Protein AF-V4A3P7-F1 (afdb_monomer_lite)

Radius of gyration: 22.63 Å; chains: 1; bounding box: 32×77×36 Å

Secondary structure (DSSP, 8-state):
----------------------SS----EEEEEEEPPTTT-BGGGTEEEGGGGGGSEEEEEEEE-TTS-HHHHHHHHHHHHGGGS-S----EEEETTEEEEPP-

Foldseek 3Di:
DDDDDDDDDDDDDDDPPPDDDPDDDQFWDKDWDWDDDPVQQDVVQQKGFPVCVVVIHTPDIDTGRPPDDVVVVVVVCCVVVPPNDPPDDFDWDDDPGITHTDDD

Sequence (104 aa):
MSIAGKDFSDTQSNRLVLEHDNTTLNPLVDLHVYIVPPDIWRDRFNNLLNQSVSETVSIGIIRVSPDIKLTDIRDELPRQLEDLVPSDFIFLRSVGRSLTRVRL

Structure (m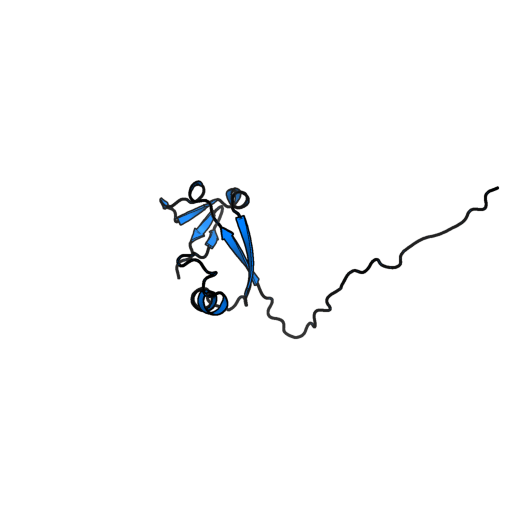mCIF, N/CA/C/O backbone):
data_AF-V4A3P7-F1
#
_entry.id   AF-V4A3P7-F1
#
loop_
_atom_site.group_PDB
_atom_site.id
_atom_site.type_symbol
_atom_site.label_atom_id
_atom_site.label_alt_id
_atom_site.label_comp_id
_atom_site.label_asym_id
_atom_site.label_entity_id
_atom_site.label_seq_id
_atom_site.pdbx_PDB_ins_code
_atom_site.Cartn_x
_atom_site.Cartn_y
_atom_site.Cartn_z
_atom_site.occupanc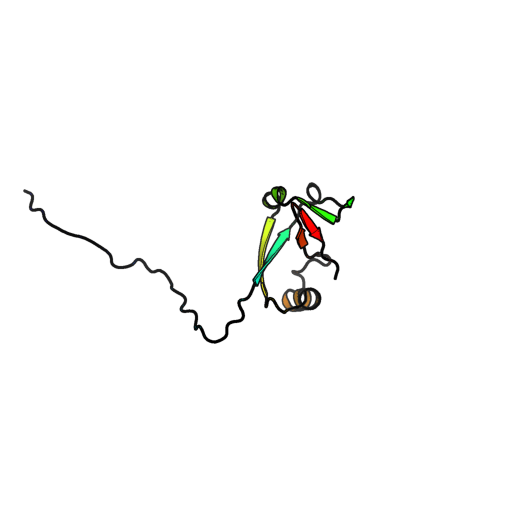y
_atom_site.B_iso_or_equiv
_atom_site.auth_seq_id
_atom_site.auth_comp_id
_atom_site.auth_asym_id
_atom_site.auth_atom_id
_atom_site.pdbx_PDB_model_num
ATOM 1 N N . MET A 1 1 ? -5.366 65.243 -19.333 1.00 37.47 1 MET A N 1
ATOM 2 C CA . MET A 1 1 ? -5.807 65.900 -18.086 1.00 37.47 1 MET A CA 1
ATOM 3 C C . MET A 1 1 ? -5.954 64.798 -17.051 1.00 37.47 1 MET A C 1
ATOM 5 O O . MET A 1 1 ? -6.732 63.886 -17.283 1.00 37.47 1 MET A O 1
ATOM 9 N N . SER A 1 2 ? -5.098 64.795 -16.032 1.00 27.72 2 SER A N 1
ATOM 10 C CA . SER A 1 2 ? -5.044 63.772 -14.982 1.00 27.72 2 SER A CA 1
ATOM 11 C C . SER A 1 2 ? -5.575 64.377 -13.688 1.00 27.72 2 SER A C 1
ATOM 13 O O . SER A 1 2 ? -5.252 65.529 -13.398 1.00 27.72 2 SER A O 1
ATOM 15 N N . ILE A 1 3 ? -6.335 63.603 -12.920 1.00 35.69 3 ILE A N 1
ATOM 16 C CA . ILE A 1 3 ? -6.426 63.749 -11.468 1.00 35.69 3 ILE A CA 1
ATOM 17 C C . ILE A 1 3 ? -6.240 62.361 -10.857 1.00 35.69 3 ILE A C 1
ATOM 19 O O . ILE A 1 3 ? -6.871 61.388 -11.262 1.00 35.69 3 ILE A O 1
ATOM 23 N N . ALA A 1 4 ? -5.291 62.297 -9.934 1.00 33.41 4 ALA A N 1
ATOM 24 C CA . ALA A 1 4 ? -4.851 61.120 -9.209 1.00 33.41 4 ALA A CA 1
ATOM 25 C C . ALA A 1 4 ? -5.449 61.110 -7.795 1.00 33.41 4 ALA A C 1
ATOM 27 O O . ALA A 1 4 ? -5.695 62.178 -7.236 1.00 33.41 4 ALA A O 1
ATOM 28 N N . GLY A 1 5 ? -5.538 59.922 -7.185 1.00 31.62 5 GLY A N 1
ATOM 29 C CA . GLY A 1 5 ? -5.327 59.777 -5.740 1.00 31.62 5 GLY A CA 1
ATOM 30 C C . GLY A 1 5 ? -6.163 58.722 -5.007 1.00 31.62 5 GLY A C 1
ATOM 31 O O . GLY A 1 5 ? -7.284 59.031 -4.635 1.00 31.62 5 GLY A O 1
ATOM 32 N N . LYS A 1 6 ? -5.500 57.591 -4.682 1.00 34.16 6 LYS A N 1
ATOM 33 C CA . LYS A 1 6 ? -5.604 56.766 -3.446 1.00 34.16 6 LYS A CA 1
ATOM 34 C C . LYS A 1 6 ? -6.911 56.001 -3.162 1.00 34.16 6 LYS A C 1
ATOM 36 O O . LYS A 1 6 ? -7.989 56.516 -3.390 1.00 34.16 6 LYS A O 1
ATOM 41 N N . ASP A 1 7 ? -6.935 54.801 -2.579 1.00 35.81 7 ASP A N 1
ATOM 42 C CA . ASP A 1 7 ? -5.936 53.830 -2.105 1.00 35.81 7 ASP A CA 1
ATOM 43 C C . ASP A 1 7 ? -6.692 52.506 -1.801 1.00 35.81 7 ASP A C 1
ATOM 45 O O . ASP A 1 7 ? -7.843 52.537 -1.380 1.00 35.81 7 ASP A O 1
ATOM 49 N N . PHE A 1 8 ? -6.000 51.379 -1.992 1.00 31.55 8 PHE A N 1
ATOM 50 C CA . PHE A 1 8 ? -6.005 50.136 -1.195 1.00 31.55 8 PHE A CA 1
ATOM 51 C C . PHE A 1 8 ? -7.282 49.288 -0.914 1.00 31.55 8 PHE A C 1
ATOM 53 O O . PHE A 1 8 ? -8.171 49.651 -0.154 1.00 31.55 8 PHE A O 1
ATOM 60 N N . SER A 1 9 ? -7.176 48.040 -1.402 1.00 33.19 9 SER A N 1
ATOM 61 C CA . SER A 1 9 ? -7.545 46.735 -0.808 1.00 33.19 9 SER A CA 1
ATOM 62 C C . SER A 1 9 ? -8.995 46.230 -0.734 1.00 33.19 9 SER A C 1
ATOM 64 O O . SER A 1 9 ? -9.831 46.746 -0.005 1.00 33.19 9 SER A O 1
ATOM 66 N N . ASP A 1 10 ? -9.146 45.072 -1.393 1.00 35.88 10 ASP A N 1
ATOM 67 C CA . ASP A 1 10 ? -9.841 43.847 -0.979 1.00 35.88 10 ASP A CA 1
ATOM 68 C C . ASP A 1 10 ? -11.343 43.858 -0.701 1.00 35.88 10 ASP A C 1
ATOM 70 O O . ASP A 1 10 ? -11.778 44.130 0.412 1.00 35.88 10 ASP A O 1
ATOM 74 N N . THR A 1 11 ? -12.094 43.256 -1.636 1.00 38.12 11 THR A N 1
ATOM 75 C CA . THR A 1 11 ? -13.214 42.384 -1.250 1.00 38.12 11 THR A CA 1
ATOM 76 C C . THR A 1 11 ? -13.303 41.145 -2.148 1.00 38.12 11 THR A C 1
ATOM 78 O O . THR A 1 11 ? -13.992 41.116 -3.161 1.00 38.12 11 THR A O 1
ATOM 81 N N . GLN A 1 12 ? -12.559 40.122 -1.725 1.00 42.69 12 GLN A N 1
ATOM 82 C CA . GLN A 1 12 ? -12.945 38.707 -1.665 1.00 42.69 12 GLN A CA 1
ATOM 83 C C . GLN A 1 12 ? -13.540 38.051 -2.924 1.00 42.69 12 GLN A C 1
ATOM 85 O O . GLN A 1 12 ? -14.750 37.938 -3.104 1.00 42.69 12 GLN A O 1
ATOM 90 N N . SER A 1 13 ? -12.646 37.473 -3.731 1.00 41.53 13 SER A N 1
ATOM 91 C CA . SER A 1 13 ? -12.981 36.387 -4.652 1.00 41.53 13 SER A CA 1
ATOM 92 C C . SER A 1 13 ? -13.292 35.119 -3.849 1.00 41.53 13 SER A C 1
ATOM 94 O O . SER A 1 13 ? -12.424 34.579 -3.164 1.00 41.53 13 SER A O 1
ATOM 96 N N . ASN A 1 14 ? -14.560 34.711 -3.913 1.00 38.28 14 ASN A N 1
ATOM 97 C CA . ASN A 1 14 ? -15.181 33.496 -3.383 1.00 38.28 14 ASN A CA 1
ATOM 98 C C . ASN A 1 14 ? -14.211 32.348 -3.054 1.00 38.28 14 ASN A C 1
ATOM 100 O O . ASN A 1 14 ? -13.898 31.505 -3.897 1.00 38.28 14 ASN A O 1
ATOM 104 N N . ARG A 1 15 ? -13.810 32.256 -1.786 1.00 40.28 15 ARG A N 1
ATOM 105 C CA . ARG A 1 15 ? -13.253 31.035 -1.211 1.00 40.28 15 ARG A CA 1
ATOM 106 C C . ARG A 1 15 ? -14.394 30.349 -0.470 1.00 40.28 15 ARG A C 1
ATOM 108 O O . ARG A 1 15 ? -14.856 30.863 0.541 1.00 40.28 15 ARG A O 1
ATOM 115 N N . LEU A 1 16 ? -14.867 29.217 -0.991 1.00 43.66 16 LEU A N 1
ATOM 116 C CA . LEU A 1 16 ? -15.805 28.347 -0.281 1.00 43.66 16 LEU A CA 1
ATOM 117 C C . LEU A 1 16 ? -15.096 27.823 0.974 1.00 43.66 16 LEU A C 1
ATOM 119 O O . LEU A 1 16 ? -14.360 26.838 0.929 1.00 43.66 16 LEU A O 1
ATOM 123 N N . VAL A 1 17 ? -15.247 28.541 2.083 1.00 43.69 17 VAL A N 1
ATOM 124 C CA . VAL A 1 17 ? -14.860 28.061 3.404 1.00 43.69 17 VAL A CA 1
ATOM 125 C C . VAL A 1 17 ? -15.972 27.117 3.832 1.00 43.69 17 VAL A C 1
ATOM 127 O O . VAL A 1 17 ? -17.052 27.548 4.218 1.00 43.69 17 VAL A O 1
ATOM 130 N N . LEU A 1 18 ? -15.728 25.816 3.690 1.00 54.06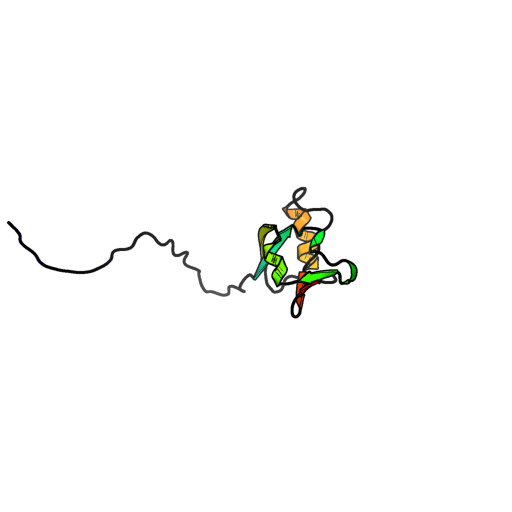 18 LEU A N 1
ATOM 131 C CA . LEU A 1 18 ? -16.561 24.802 4.321 1.00 54.06 18 LEU A CA 1
ATOM 132 C C . LEU A 1 18 ? -16.337 24.917 5.834 1.00 54.06 18 LEU A C 1
ATOM 134 O O . LEU A 1 18 ? -15.321 24.432 6.341 1.00 54.06 18 LEU A O 1
ATOM 138 N N . GLU A 1 19 ? -17.246 25.608 6.528 1.00 45.03 19 GLU A N 1
ATOM 139 C CA . GLU A 1 19 ? -17.315 25.630 7.991 1.00 45.03 19 GLU A CA 1
ATOM 140 C C . GLU A 1 19 ? -17.343 24.184 8.503 1.00 45.03 19 GLU A C 1
ATOM 142 O O . GLU A 1 19 ? -18.296 23.442 8.275 1.00 45.03 19 GLU A O 1
ATOM 147 N N . HIS A 1 20 ? -16.252 23.761 9.142 1.00 54.34 20 HIS A N 1
ATOM 148 C CA . HIS A 1 20 ? -16.193 22.493 9.856 1.00 54.34 20 HIS A CA 1
ATOM 149 C C . HIS A 1 20 ? -16.659 22.733 11.286 1.00 54.34 20 HIS A C 1
ATOM 151 O O . HIS A 1 20 ? -15.987 23.412 12.066 1.00 54.34 20 HIS A O 1
ATOM 157 N N . ASP A 1 21 ? -17.816 22.165 11.606 1.00 50.41 21 ASP A N 1
ATOM 158 C CA . ASP A 1 21 ? -18.387 22.154 12.943 1.00 50.41 21 ASP A CA 1
ATOM 159 C C . ASP A 1 21 ? -17.482 21.315 13.872 1.00 50.41 21 ASP A C 1
ATOM 161 O O . ASP A 1 21 ? -17.352 20.097 13.736 1.00 50.41 21 ASP A O 1
ATOM 165 N N . ASN A 1 22 ? -16.759 21.989 14.769 1.00 51.44 22 ASN A N 1
ATOM 166 C CA . ASN A 1 22 ? -15.705 21.419 15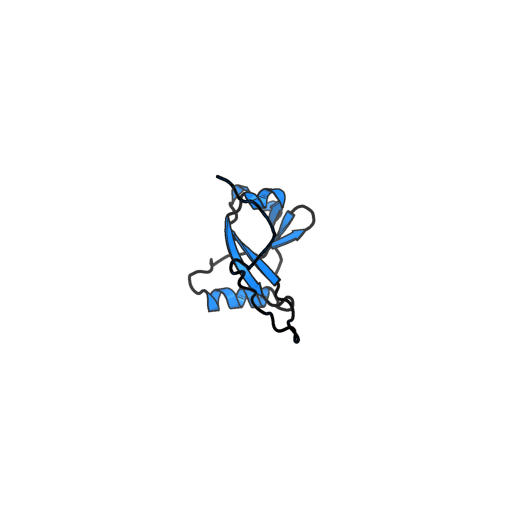.617 1.00 51.44 22 ASN A CA 1
ATOM 167 C C . ASN A 1 22 ? -16.263 20.898 16.947 1.00 51.44 22 ASN A C 1
ATOM 169 O O . ASN A 1 22 ? -15.895 21.373 18.023 1.00 51.44 22 ASN A O 1
ATOM 173 N N . THR A 1 23 ? -17.125 19.886 16.901 1.00 52.31 23 THR A N 1
ATOM 174 C CA . THR A 1 23 ? -17.514 19.154 18.113 1.00 52.31 23 THR A CA 1
ATOM 175 C C . THR A 1 23 ? -17.391 17.642 17.887 1.00 52.31 23 THR A C 1
ATOM 177 O O . THR A 1 23 ? -18.267 16.989 17.340 1.00 52.31 23 THR A O 1
ATOM 180 N N . THR A 1 24 ? -16.259 17.071 18.333 1.00 56.19 24 THR A N 1
ATOM 181 C CA . THR A 1 24 ? -15.928 15.621 18.406 1.00 56.19 24 THR A CA 1
ATOM 182 C C . THR A 1 24 ? -15.559 14.865 17.116 1.00 56.19 24 THR A C 1
ATOM 184 O O . THR A 1 24 ? -15.703 13.647 17.046 1.00 56.19 24 THR A O 1
ATOM 187 N N . LEU A 1 25 ? -15.007 15.534 16.102 1.00 62.25 25 LEU A N 1
ATOM 188 C CA . LEU A 1 25 ? -14.540 14.853 14.887 1.00 62.25 25 LEU A CA 1
ATOM 189 C C . LEU A 1 25 ? -13.260 14.045 15.166 1.00 62.25 25 LEU A C 1
ATOM 191 O O . LEU A 1 25 ? -12.176 14.613 15.274 1.00 62.25 25 LEU A O 1
ATOM 195 N N . ASN A 1 26 ? -13.375 12.716 15.262 1.00 63.50 26 ASN A N 1
ATOM 196 C CA . ASN A 1 26 ? -12.220 11.829 15.131 1.00 63.50 26 ASN A CA 1
ATOM 197 C C . ASN A 1 26 ? -11.683 12.022 13.699 1.00 63.50 26 ASN A C 1
ATOM 199 O O . ASN A 1 26 ? -12.423 11.732 12.751 1.00 63.50 26 ASN A O 1
ATOM 203 N N . PRO A 1 27 ? -10.484 12.602 13.503 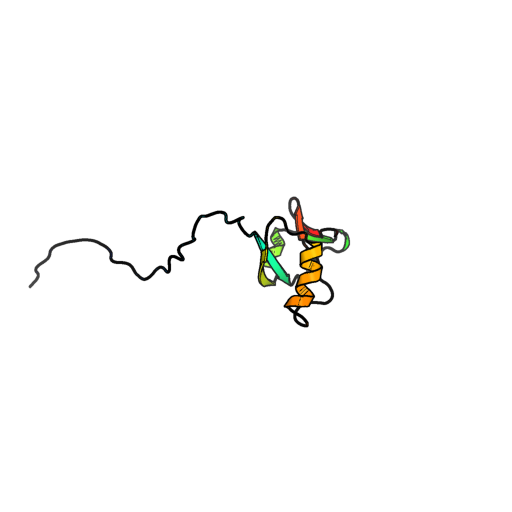1.00 85.81 27 PRO A N 1
ATOM 204 C CA . PRO A 1 27 ? -10.045 13.001 12.174 1.00 85.81 27 PRO A CA 1
ATOM 205 C C . PRO A 1 27 ? -9.900 11.755 11.300 1.00 85.81 27 PRO A C 1
ATOM 207 O O . PRO A 1 27 ? -9.128 10.852 11.618 1.00 85.81 27 PRO A O 1
ATOM 210 N N . LEU A 1 28 ? -10.672 11.692 10.211 1.00 93.19 28 LEU A N 1
ATOM 211 C CA . LEU A 1 28 ? -10.523 10.642 9.205 1.00 93.19 28 LEU A CA 1
ATOM 212 C C . LEU A 1 28 ? -9.111 10.699 8.607 1.00 93.19 28 LEU A C 1
ATOM 214 O O . LEU A 1 28 ? -8.510 11.770 8.510 1.00 93.19 28 LEU A O 1
ATOM 218 N N . VAL A 1 29 ? -8.607 9.546 8.177 1.00 94.06 29 VAL A N 1
ATOM 219 C CA . VAL A 1 29 ? -7.314 9.402 7.504 1.00 94.06 29 VAL A CA 1
ATOM 220 C C . VAL A 1 29 ? -7.501 8.967 6.055 1.00 94.06 29 VAL A C 1
ATOM 222 O O . VAL A 1 29 ? -8.467 8.280 5.714 1.00 94.06 29 VAL A O 1
ATOM 225 N N . ASP A 1 30 ? -6.550 9.358 5.211 1.00 95.06 30 ASP A N 1
ATOM 226 C CA . ASP A 1 30 ? -6.571 9.089 3.777 1.00 95.06 30 ASP A CA 1
ATOM 227 C C . ASP A 1 30 ? -5.858 7.768 3.453 1.00 95.06 30 ASP A C 1
ATOM 229 O O . ASP A 1 30 ? -4.652 7.610 3.670 1.00 95.06 30 ASP A O 1
ATOM 233 N N . LEU A 1 31 ? -6.596 6.821 2.876 1.00 94.31 31 LEU A N 1
ATOM 234 C CA . LEU A 1 31 ? -6.045 5.643 2.219 1.00 94.31 31 LEU A CA 1
ATOM 235 C C . LEU A 1 31 ? -5.905 5.935 0.723 1.00 94.31 31 LEU A C 1
ATOM 237 O O . LEU A 1 31 ? -6.888 5.966 -0.017 1.00 94.31 31 LEU A O 1
ATOM 241 N N . HIS A 1 32 ? -4.673 6.145 0.274 1.00 94.94 32 HIS A N 1
ATOM 242 C CA . HIS A 1 32 ? -4.381 6.357 -1.140 1.00 94.94 32 HIS A CA 1
ATOM 243 C C . HIS A 1 32 ? -4.409 5.039 -1.917 1.00 94.94 32 HIS A C 1
ATOM 245 O O . HIS A 1 32 ? -3.789 4.054 -1.503 1.00 94.94 32 HIS A O 1
ATOM 251 N N . VAL A 1 33 ? -5.077 5.043 -3.070 1.00 94.69 33 VAL A N 1
ATOM 252 C CA . VAL A 1 33 ? -5.210 3.871 -3.940 1.00 94.69 33 VAL A CA 1
ATOM 253 C C . VAL A 1 33 ? -4.379 4.077 -5.201 1.00 94.69 33 VAL A C 1
ATOM 255 O O . VAL A 1 33 ? -4.549 5.066 -5.915 1.00 94.69 33 VAL A O 1
ATOM 258 N N . TYR A 1 34 ? -3.494 3.122 -5.478 1.00 95.69 34 TYR A N 1
ATOM 259 C CA . TYR A 1 34 ? -2.572 3.166 -6.609 1.00 95.69 34 TYR A CA 1
ATOM 260 C C . TYR A 1 34 ? -2.676 1.899 -7.455 1.00 95.69 34 TYR A C 1
ATOM 262 O O . TYR A 1 34 ? -2.768 0.795 -6.916 1.00 95.69 34 TYR A O 1
ATOM 270 N N . ILE A 1 35 ? -2.564 2.056 -8.771 1.00 95.00 35 ILE A N 1
ATOM 271 C CA . ILE A 1 35 ? -2.208 0.973 -9.688 1.00 95.00 35 ILE A CA 1
ATOM 272 C C . ILE A 1 35 ? -0.682 0.967 -9.800 1.00 95.00 35 ILE A C 1
ATOM 274 O O . ILE A 1 35 ? -0.075 1.956 -10.219 1.00 95.00 35 ILE A O 1
ATOM 278 N N . VAL A 1 36 ? -0.067 -0.144 -9.395 1.00 95.19 36 VAL A N 1
ATOM 279 C CA . VAL A 1 36 ? 1.389 -0.318 -9.369 1.00 95.19 36 VAL A CA 1
ATOM 280 C C . VAL A 1 36 ? 1.826 -1.102 -10.611 1.00 95.19 36 VAL A C 1
ATOM 282 O O . VAL A 1 36 ? 1.384 -2.241 -10.775 1.00 95.19 36 VAL A O 1
ATOM 285 N N . PRO A 1 37 ? 2.684 -0.532 -11.477 1.00 95.38 37 PRO A N 1
ATOM 286 C CA . PRO A 1 37 ? 3.295 -1.274 -12.572 1.00 95.38 37 PRO A CA 1
ATOM 287 C C . PRO A 1 37 ? 4.074 -2.510 -12.071 1.00 95.38 37 PRO A C 1
ATOM 289 O O . PRO A 1 37 ? 4.779 -2.419 -11.061 1.00 95.38 37 PRO A O 1
ATOM 292 N N . PRO A 1 38 ? 3.971 -3.678 -12.735 1.00 93.56 38 PRO A N 1
ATOM 293 C CA . PRO A 1 38 ? 4.638 -4.899 -12.271 1.00 93.56 38 PRO A CA 1
ATOM 294 C C . PRO A 1 38 ? 6.169 -4.803 -12.211 1.00 93.56 38 PRO A C 1
ATOM 296 O O . PRO A 1 38 ? 6.797 -5.471 -11.398 1.00 93.56 38 PRO A O 1
ATOM 299 N N . ASP A 1 39 ? 6.775 -3.976 -13.057 1.00 95.88 39 ASP A N 1
ATOM 300 C CA . ASP A 1 39 ? 8.222 -3.793 -13.196 1.00 95.88 39 ASP A CA 1
ATOM 301 C C . ASP A 1 39 ? 8.867 -3.034 -12.028 1.00 95.88 39 ASP A C 1
ATOM 303 O O . ASP A 1 39 ? 10.042 -3.256 -11.724 1.00 95.88 39 ASP A O 1
ATOM 307 N N . ILE A 1 40 ? 8.104 -2.188 -11.330 1.00 96.69 40 ILE A N 1
ATOM 308 C CA . ILE A 1 40 ? 8.592 -1.466 -10.144 1.00 96.69 40 ILE A CA 1
ATOM 309 C C . ILE A 1 40 ? 8.324 -2.224 -8.835 1.00 96.69 40 ILE A C 1
ATOM 311 O O . ILE A 1 40 ? 8.855 -1.865 -7.775 1.00 96.69 40 ILE A O 1
ATOM 315 N N . TRP A 1 41 ? 7.502 -3.276 -8.890 1.00 96.94 41 TRP A N 1
ATOM 316 C CA . TRP A 1 41 ? 7.244 -4.158 -7.760 1.00 96.94 41 TRP A CA 1
ATOM 317 C C . TRP A 1 41 ? 8.379 -5.170 -7.585 1.00 96.94 41 TRP A C 1
ATOM 319 O O . TRP A 1 41 ? 8.858 -5.794 -8.527 1.00 96.94 41 TRP A O 1
ATOM 329 N N . ARG A 1 42 ? 8.829 -5.360 -6.343 1.00 96.56 42 ARG A N 1
ATOM 330 C CA . ARG A 1 42 ? 9.922 -6.282 -6.016 1.00 96.56 42 ARG A CA 1
ATOM 331 C C . ARG A 1 42 ? 9.374 -7.522 -5.326 1.00 96.56 42 ARG A C 1
ATOM 333 O O . ARG A 1 42 ? 9.378 -7.596 -4.094 1.00 96.56 42 ARG A O 1
ATOM 340 N N . ASP A 1 43 ? 8.995 -8.535 -6.103 1.00 95.06 43 ASP A N 1
ATOM 341 C CA . ASP A 1 43 ? 8.351 -9.764 -5.604 1.00 95.06 43 ASP A CA 1
ATOM 342 C C . ASP A 1 43 ? 9.098 -10.440 -4.453 1.00 95.06 43 ASP A C 1
ATOM 344 O O . ASP A 1 43 ? 8.501 -10.796 -3.437 1.00 95.06 43 ASP A O 1
ATOM 348 N N . ARG A 1 44 ? 10.433 -10.537 -4.554 1.00 95.44 44 ARG A N 1
ATOM 349 C CA . ARG A 1 44 ? 11.279 -11.134 -3.503 1.00 95.44 44 ARG A CA 1
ATOM 350 C C . ARG A 1 44 ? 11.045 -10.494 -2.128 1.00 95.44 44 ARG A C 1
ATOM 352 O O . ARG A 1 44 ? 11.154 -11.174 -1.112 1.00 95.44 44 ARG A O 1
ATOM 359 N N . PHE A 1 45 ? 10.761 -9.195 -2.095 1.00 94.81 45 PHE A N 1
ATOM 360 C CA . PHE A 1 45 ? 10.631 -8.414 -0.867 1.00 94.81 45 PHE A CA 1
ATOM 361 C C . PHE A 1 45 ? 9.187 -7.988 -0.576 1.00 94.81 45 PHE A C 1
ATOM 363 O O . PHE A 1 45 ? 8.938 -7.436 0.494 1.00 94.81 45 PHE A O 1
ATOM 370 N N . ASN A 1 46 ? 8.245 -8.260 -1.488 1.00 95.62 46 ASN A N 1
ATOM 371 C CA . ASN A 1 46 ? 6.862 -7.780 -1.431 1.00 95.62 46 ASN A CA 1
ATOM 372 C C . ASN A 1 46 ? 6.780 -6.269 -1.134 1.00 95.62 46 ASN A C 1
ATOM 374 O O . ASN A 1 46 ? 6.073 -5.835 -0.213 1.00 95.62 46 ASN A O 1
ATOM 378 N N . ASN A 1 47 ? 7.571 -5.477 -1.863 1.00 97.19 47 ASN A N 1
ATOM 379 C CA . ASN A 1 47 ? 7.651 -4.035 -1.670 1.00 97.19 47 ASN A CA 1
ATOM 380 C C . ASN A 1 47 ? 7.936 -3.270 -2.968 1.00 97.19 47 ASN A C 1
ATOM 382 O O . ASN A 1 47 ? 8.292 -3.853 -3.990 1.00 97.19 47 ASN A O 1
ATOM 386 N N . LEU A 1 48 ? 7.821 -1.947 -2.887 1.00 97.38 48 LEU A N 1
ATOM 387 C CA . LEU A 1 48 ? 8.333 -0.995 -3.872 1.00 97.38 48 LEU A CA 1
ATOM 388 C C . LEU A 1 48 ? 9.079 0.131 -3.145 1.00 97.38 48 LEU A C 1
ATOM 390 O O . LEU A 1 48 ? 8.837 0.384 -1.962 1.00 97.38 48 LEU A O 1
ATOM 394 N N . LEU A 1 49 ? 10.015 0.800 -3.815 1.00 97.19 49 LEU A N 1
ATOM 395 C CA . LEU A 1 49 ? 10.768 1.904 -3.209 1.00 97.19 49 LEU A CA 1
ATOM 396 C C . LEU A 1 49 ? 9.921 3.180 -3.174 1.00 97.19 49 LEU A C 1
ATOM 398 O O . LEU A 1 49 ? 9.265 3.506 -4.155 1.00 97.19 49 LEU A O 1
ATOM 402 N N . ASN A 1 50 ? 10.004 3.961 -2.093 1.00 95.44 50 ASN A N 1
ATOM 403 C CA . ASN A 1 50 ? 9.220 5.200 -1.950 1.00 95.44 50 ASN A CA 1
ATOM 404 C C . ASN A 1 50 ? 9.471 6.192 -3.099 1.00 95.44 50 ASN A C 1
ATOM 406 O O . ASN A 1 50 ? 8.562 6.889 -3.529 1.00 95.44 50 ASN A O 1
ATOM 410 N N . GLN A 1 51 ? 10.702 6.233 -3.614 1.00 96.00 51 GLN A N 1
ATOM 411 C CA . GLN A 1 51 ? 11.078 7.093 -4.739 1.00 96.00 51 GLN A CA 1
ATOM 412 C C . GLN A 1 51 ? 10.413 6.694 -6.068 1.00 96.00 51 GLN A C 1
ATOM 414 O O . GLN A 1 51 ? 10.319 7.529 -6.953 1.00 96.00 51 GLN A O 1
ATOM 419 N N . SER A 1 52 ? 9.937 5.451 -6.189 1.00 96.00 52 SER A N 1
ATOM 420 C CA . SER A 1 52 ? 9.249 4.938 -7.381 1.00 96.00 52 SER A CA 1
ATOM 421 C C . SER A 1 52 ? 7.730 5.095 -7.303 1.00 96.00 52 SER A C 1
ATOM 423 O O . SER A 1 52 ? 7.021 4.700 -8.219 1.00 96.00 52 SER A O 1
ATOM 425 N N . VAL A 1 53 ? 7.189 5.701 -6.237 1.00 94.00 53 VAL A N 1
ATOM 426 C CA . VAL A 1 53 ? 5.741 5.973 -6.136 1.00 94.00 53 VAL A CA 1
ATOM 427 C C . VAL A 1 53 ? 5.265 6.889 -7.267 1.00 94.00 53 VAL A C 1
ATOM 429 O O . VAL A 1 53 ? 4.150 6.719 -7.749 1.00 94.00 53 VAL A O 1
ATOM 432 N N . SER A 1 54 ? 6.105 7.807 -7.754 1.00 94.62 54 SER A N 1
ATOM 433 C CA . SER A 1 54 ? 5.779 8.666 -8.904 1.00 94.62 54 SER A CA 1
ATOM 434 C C . SER A 1 54 ? 5.596 7.906 -10.220 1.00 94.62 54 SER A C 1
ATOM 436 O O . SER A 1 54 ? 5.084 8.477 -11.176 1.00 94.62 54 SER A O 1
ATOM 438 N N . GLU A 1 55 ? 6.027 6.645 -10.282 1.00 96.75 55 GLU A N 1
ATOM 439 C CA . GLU A 1 55 ? 5.850 5.759 -11.437 1.00 96.75 55 GLU A CA 1
ATOM 440 C C . GLU A 1 55 ? 4.506 4.998 -11.363 1.00 96.75 55 GLU A C 1
ATOM 442 O O . GLU A 1 55 ? 4.121 4.320 -12.310 1.00 96.75 55 GLU A O 1
ATOM 447 N N . THR A 1 56 ? 3.767 5.116 -10.251 1.00 96.69 56 THR A N 1
ATOM 448 C CA . THR A 1 56 ? 2.426 4.530 -10.077 1.00 96.69 56 THR A CA 1
ATOM 449 C C . THR A 1 56 ? 1.320 5.462 -10.573 1.00 96.69 56 THR A C 1
ATOM 451 O O . THR A 1 56 ? 1.499 6.678 -10.659 1.00 96.69 56 THR A O 1
ATOM 454 N N . VAL A 1 57 ? 0.137 4.903 -10.844 1.00 96.19 57 VAL A N 1
ATOM 455 C CA . VAL A 1 57 ? -1.060 5.691 -11.177 1.00 96.19 57 VAL A CA 1
ATOM 456 C C . VAL A 1 57 ? -1.955 5.791 -9.946 1.00 96.19 57 VAL A C 1
ATOM 458 O O . VAL A 1 57 ? -2.508 4.789 -9.499 1.00 96.19 57 VAL A O 1
ATOM 461 N N . SER A 1 58 ? -2.117 6.998 -9.399 1.00 95.44 58 SER A N 1
ATOM 462 C CA . SER A 1 58 ? -3.113 7.268 -8.353 1.00 95.44 58 SER A CA 1
ATOM 463 C C . SER A 1 58 ? -4.516 7.235 -8.956 1.00 95.44 58 SER A C 1
ATOM 465 O O . SER A 1 58 ? -4.781 7.953 -9.920 1.00 95.44 58 SER A O 1
ATOM 467 N N . ILE A 1 59 ? -5.410 6.423 -8.388 1.00 92.81 59 ILE A N 1
ATOM 468 C CA . ILE A 1 59 ? -6.805 6.313 -8.851 1.00 92.81 59 ILE A CA 1
ATOM 469 C C . ILE A 1 59 ? -7.813 6.909 -7.871 1.00 92.81 59 ILE A C 1
ATOM 471 O O . ILE A 1 59 ? -8.985 7.054 -8.210 1.00 92.81 59 ILE A O 1
ATOM 475 N N . GLY A 1 60 ? -7.376 7.279 -6.667 1.00 92.62 60 GLY A N 1
ATOM 476 C CA . GLY A 1 60 ? -8.248 7.931 -5.703 1.00 92.62 60 GLY A CA 1
ATOM 477 C C . GLY A 1 60 ? -7.763 7.851 -4.264 1.00 92.62 60 GLY A C 1
ATOM 478 O O . GLY A 1 60 ? -6.666 7.375 -3.960 1.00 92.62 60 GLY A O 1
ATOM 479 N N . ILE A 1 61 ? -8.626 8.345 -3.381 1.00 94.00 61 ILE A N 1
ATOM 480 C CA . ILE A 1 61 ? -8.436 8.370 -1.934 1.00 94.00 61 ILE A CA 1
ATOM 481 C C . ILE A 1 61 ? -9.719 7.850 -1.289 1.00 94.00 61 ILE A C 1
ATOM 483 O O . ILE A 1 61 ? -10.813 8.302 -1.630 1.00 94.00 61 ILE A O 1
ATOM 487 N N . ILE A 1 62 ? -9.577 6.930 -0.340 1.00 92.31 62 ILE A N 1
ATOM 488 C CA . ILE A 1 62 ? -10.666 6.456 0.514 1.00 92.31 62 ILE A CA 1
ATOM 489 C C . ILE A 1 62 ? -10.440 7.041 1.909 1.00 92.31 62 ILE A C 1
ATOM 491 O O . ILE A 1 62 ? -9.389 6.825 2.506 1.00 92.31 62 ILE A O 1
ATOM 495 N N . ARG A 1 63 ? -11.415 7.788 2.434 1.00 93.31 63 ARG A N 1
ATOM 496 C CA . ARG A 1 63 ? -11.336 8.366 3.783 1.00 93.31 63 ARG A CA 1
ATOM 497 C C . ARG A 1 63 ? -11.922 7.400 4.799 1.00 93.31 63 ARG A C 1
ATOM 499 O O . ARG A 1 63 ? -13.080 7.010 4.671 1.00 93.31 63 ARG A O 1
ATOM 506 N N . VAL A 1 64 ? -11.136 7.031 5.804 1.00 94.00 64 VAL A N 1
ATOM 507 C CA . VAL A 1 64 ? -11.524 6.038 6.815 1.00 94.00 64 VAL A CA 1
ATOM 508 C C . VAL A 1 64 ? -11.266 6.546 8.228 1.00 94.00 64 VAL A C 1
ATOM 510 O O . VAL A 1 64 ? -10.440 7.429 8.439 1.00 94.00 64 VAL A O 1
ATOM 513 N N . SER A 1 65 ? -11.968 5.993 9.216 1.00 94.06 65 SER A N 1
ATOM 514 C CA . SER A 1 65 ? -11.609 6.220 10.620 1.00 94.06 65 SER A CA 1
ATOM 515 C C . SER A 1 65 ? -10.219 5.627 10.896 1.00 94.06 65 SER A C 1
ATOM 517 O O . SER A 1 65 ? -9.953 4.522 10.429 1.00 94.06 65 SER A O 1
ATOM 519 N N . PRO A 1 66 ? -9.340 6.296 11.663 1.00 92.44 66 PRO A N 1
ATOM 520 C CA . PRO A 1 66 ? -8.036 5.737 12.028 1.00 92.44 66 PRO A CA 1
ATOM 521 C C . PRO A 1 66 ? -8.134 4.460 12.879 1.00 92.44 66 PRO A C 1
ATOM 523 O O . PRO A 1 66 ? -7.176 3.692 12.929 1.00 92.44 66 PRO A O 1
ATOM 526 N N . ASP A 1 67 ? -9.283 4.220 13.520 1.00 93.19 67 ASP A N 1
ATOM 527 C CA . ASP A 1 67 ? -9.513 3.075 14.406 1.00 93.19 67 ASP A CA 1
ATOM 528 C C . ASP A 1 67 ? -10.057 1.836 13.670 1.00 93.19 67 ASP A C 1
ATOM 530 O O . ASP A 1 67 ? -10.196 0.765 14.268 1.00 93.19 67 ASP A O 1
ATOM 534 N N . ILE A 1 68 ? -10.376 1.956 12.374 1.00 94.19 68 ILE A N 1
ATOM 535 C CA . ILE A 1 68 ? -10.866 0.826 11.579 1.00 94.19 68 ILE A CA 1
ATOM 536 C C . ILE A 1 68 ? -9.737 -0.174 11.308 1.00 94.19 68 ILE A C 1
ATOM 538 O O . ILE A 1 68 ? -8.587 0.197 11.050 1.00 94.19 68 ILE A O 1
ATOM 542 N N . LYS A 1 69 ? -10.056 -1.470 11.303 1.00 95.06 69 LYS A N 1
ATOM 543 C CA . LYS A 1 69 ? -9.084 -2.492 10.910 1.00 95.06 69 LYS A CA 1
ATOM 544 C C . LYS A 1 69 ? -9.015 -2.590 9.392 1.00 95.06 69 LYS A C 1
ATOM 546 O O . LYS A 1 69 ? -10.020 -2.508 8.692 1.00 95.06 69 LYS A O 1
ATOM 551 N N . LEU A 1 70 ? -7.821 -2.868 8.874 1.00 95.00 70 LEU A N 1
ATOM 552 C CA . LEU A 1 70 ? -7.627 -3.113 7.442 1.00 95.00 70 LEU A CA 1
ATOM 553 C C . LEU A 1 70 ? -8.404 -4.342 6.936 1.00 95.00 70 LEU A C 1
ATOM 555 O O . LEU A 1 70 ? -8.773 -4.377 5.767 1.00 95.00 70 LEU A O 1
ATOM 559 N N . THR A 1 71 ? -8.665 -5.334 7.797 1.00 95.19 71 THR A N 1
ATOM 560 C CA . THR A 1 71 ? -9.540 -6.477 7.481 1.00 95.19 71 THR A CA 1
ATOM 561 C C . THR A 1 71 ? -10.970 -6.022 7.222 1.00 95.19 71 THR A C 1
ATOM 563 O O . THR A 1 71 ? -11.554 -6.403 6.216 1.00 95.19 71 THR A O 1
ATOM 566 N N . ASP A 1 72 ? -11.488 -5.125 8.062 1.00 95.31 72 ASP A N 1
ATOM 567 C CA . ASP A 1 72 ? -12.849 -4.609 7.928 1.00 95.31 72 ASP A CA 1
ATOM 568 C C . ASP A 1 72 ? -12.973 -3.772 6.644 1.00 95.31 72 ASP A C 1
ATOM 570 O O . ASP A 1 72 ? -13.948 -3.909 5.910 1.00 95.31 72 ASP A O 1
ATOM 574 N N . ILE A 1 73 ? -11.942 -2.980 6.306 1.00 94.00 73 ILE A N 1
A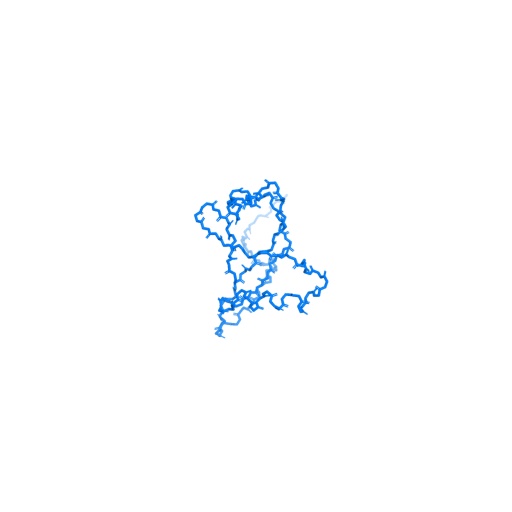TOM 575 C CA . ILE A 1 73 ? -11.862 -2.288 5.006 1.00 94.00 73 ILE A CA 1
ATOM 576 C C . ILE A 1 73 ? -11.845 -3.300 3.853 1.00 94.00 73 ILE A C 1
ATOM 578 O O . ILE A 1 73 ? -12.540 -3.102 2.857 1.00 94.00 73 ILE A O 1
ATOM 582 N N . ARG A 1 74 ? -11.055 -4.379 3.959 1.00 92.94 74 ARG A N 1
ATOM 583 C CA . ARG A 1 74 ? -10.959 -5.399 2.905 1.00 92.94 74 ARG A CA 1
ATOM 584 C C . ARG A 1 74 ? -12.309 -6.040 2.611 1.00 92.94 74 ARG A C 1
ATOM 586 O O . ARG A 1 74 ? -12.609 -6.270 1.444 1.00 92.94 74 ARG A O 1
ATOM 593 N N . ASP A 1 75 ? -13.095 -6.297 3.648 1.00 92.50 75 ASP A N 1
ATOM 594 C CA . ASP A 1 75 ? -14.403 -6.930 3.513 1.00 92.50 75 ASP A CA 1
ATOM 595 C C . ASP A 1 75 ? -15.480 -5.946 3.036 1.00 92.50 75 ASP A C 1
ATOM 597 O O . ASP A 1 75 ? -16.464 -6.363 2.423 1.00 92.50 75 ASP A O 1
ATOM 601 N N . GLU A 1 76 ? -15.330 -4.655 3.337 1.00 92.31 76 GLU A N 1
ATOM 602 C CA . GLU A 1 76 ? -16.298 -3.614 2.985 1.00 92.31 76 GLU A CA 1
ATOM 603 C C . GLU A 1 76 ? -16.127 -3.100 1.549 1.00 92.31 76 GLU A C 1
ATOM 605 O O . GLU A 1 76 ? -17.120 -2.809 0.885 1.00 92.31 76 GLU A O 1
ATOM 610 N N . LEU A 1 77 ? -14.895 -3.027 1.031 1.00 91.19 77 LEU A N 1
ATOM 611 C CA . LEU A 1 77 ? -14.646 -2.494 -0.314 1.00 91.19 77 LEU A CA 1
ATOM 612 C C . LEU A 1 77 ? -15.426 -3.239 -1.413 1.00 91.19 77 LEU A C 1
ATOM 614 O O . LEU A 1 77 ? -16.129 -2.566 -2.165 1.00 91.19 77 LEU A O 1
ATOM 618 N N . PRO A 1 78 ? -15.405 -4.585 -1.500 1.00 90.44 78 PRO A N 1
ATOM 619 C CA . PRO A 1 78 ? -16.205 -5.307 -2.489 1.00 90.44 78 PRO A CA 1
ATOM 620 C C . PRO A 1 78 ? -17.715 -5.147 -2.282 1.00 90.44 78 PRO A C 1
ATOM 622 O O . PRO A 1 78 ? -18.468 -5.213 -3.245 1.00 90.44 78 PRO A O 1
ATOM 625 N N . ARG A 1 79 ? -18.177 -4.922 -1.043 1.00 91.00 79 ARG A N 1
ATOM 626 C CA . ARG A 1 79 ? -19.604 -4.697 -0.753 1.00 91.00 79 ARG A CA 1
ATOM 627 C C . ARG A 1 79 ? -20.099 -3.350 -1.271 1.00 91.00 79 ARG A C 1
ATOM 629 O O . ARG A 1 79 ? -21.239 -3.268 -1.706 1.00 91.00 79 ARG A O 1
ATOM 636 N N . GLN A 1 80 ? -19.268 -2.310 -1.208 1.00 89.88 80 GLN A N 1
ATOM 637 C CA . GLN A 1 80 ? -19.655 -0.963 -1.645 1.00 89.88 80 GLN A CA 1
ATOM 638 C C . GLN A 1 80 ? -19.382 -0.698 -3.123 1.00 89.88 80 GLN A C 1
ATOM 640 O O . GLN A 1 80 ? -20.065 0.116 -3.739 1.00 89.88 80 GLN A O 1
ATOM 645 N N . LEU A 1 81 ? -18.339 -1.321 -3.666 1.00 86.25 81 LEU A N 1
ATOM 646 C CA . LEU A 1 81 ? -17.836 -1.029 -5.005 1.00 86.25 81 LEU A CA 1
ATOM 647 C C . LEU A 1 81 ? -18.112 -2.159 -6.001 1.00 86.25 81 LEU A C 1
ATOM 649 O O . LEU A 1 81 ? -17.855 -1.971 -7.188 1.00 86.25 81 LEU A O 1
ATOM 653 N N . GLU A 1 82 ? -18.638 -3.295 -5.532 1.00 86.06 82 GLU A N 1
ATOM 654 C CA . GLU A 1 82 ? -19.037 -4.445 -6.347 1.00 86.06 82 GLU A CA 1
ATOM 655 C C . GLU A 1 82 ? -17.936 -4.809 -7.365 1.00 86.06 82 GLU A C 1
ATOM 657 O O . GLU A 1 82 ? -16.797 -5.088 -6.980 1.00 86.06 82 GLU A O 1
ATOM 662 N N . ASP A 1 83 ? -18.244 -4.739 -8.661 1.00 81.75 83 ASP A N 1
ATOM 663 C CA . ASP A 1 83 ? -17.355 -5.120 -9.765 1.00 81.75 83 ASP A CA 1
ATOM 664 C C . ASP A 1 83 ? -16.188 -4.140 -10.012 1.00 81.75 83 ASP A C 1
ATOM 666 O O . ASP A 1 83 ? -15.318 -4.403 -10.847 1.00 81.75 83 ASP A O 1
ATOM 670 N N . LEU A 1 84 ? -16.144 -2.997 -9.317 1.00 83.00 84 LEU A N 1
ATOM 671 C CA . LEU A 1 84 ? -15.079 -1.998 -9.479 1.00 83.00 84 LEU A CA 1
ATOM 672 C C . LEU A 1 84 ? -13.815 -2.334 -8.676 1.00 83.00 84 LEU A C 1
ATOM 674 O O . LEU A 1 84 ? -12.758 -1.752 -8.933 1.00 83.00 84 LEU A O 1
ATOM 678 N N . VAL A 1 85 ? -13.902 -3.240 -7.697 1.00 83.88 85 VAL A N 1
ATOM 679 C CA . VAL A 1 85 ? -12.747 -3.644 -6.885 1.00 83.88 85 VAL A CA 1
ATOM 680 C C . VAL A 1 85 ? -12.063 -4.847 -7.527 1.00 83.88 85 VAL A C 1
ATOM 682 O O . VAL A 1 85 ? -12.703 -5.879 -7.726 1.00 83.88 85 VAL A O 1
ATOM 685 N N . PRO A 1 86 ? -10.750 -4.765 -7.821 1.00 84.50 86 PRO A N 1
ATOM 686 C CA . PRO A 1 86 ? -9.997 -5.921 -8.285 1.00 84.50 86 PRO A CA 1
ATOM 687 C C . PRO A 1 86 ? -10.119 -7.091 -7.306 1.00 84.50 86 PRO A C 1
ATOM 689 O O . PRO A 1 86 ? -10.047 -6.893 -6.091 1.00 84.50 86 PRO A O 1
ATOM 692 N N . SER A 1 87 ? -10.219 -8.314 -7.834 1.00 78.00 87 SER A N 1
ATOM 693 C CA . SER A 1 87 ? -10.290 -9.537 -7.020 1.00 78.00 87 SER A CA 1
ATOM 694 C C . SER A 1 87 ? -9.110 -9.672 -6.053 1.00 78.00 87 SER A C 1
ATOM 696 O O . SER A 1 87 ? -9.265 -10.206 -4.958 1.00 78.00 87 SER A O 1
ATOM 698 N N . ASP A 1 88 ? -7.949 -9.134 -6.436 1.00 86.25 88 ASP A N 1
ATOM 699 C CA . ASP A 1 88 ? -6.734 -9.137 -5.637 1.00 86.25 88 ASP A CA 1
ATOM 700 C C . ASP A 1 88 ? -6.143 -7.730 -5.513 1.00 86.25 88 ASP A C 1
ATOM 702 O O . ASP A 1 88 ? -5.637 -7.145 -6.468 1.00 86.25 88 ASP A O 1
ATOM 706 N N . PHE A 1 89 ? -6.149 -7.205 -4.289 1.00 93.06 89 PHE A N 1
ATOM 707 C CA . PHE A 1 89 ? -5.399 -6.014 -3.906 1.00 93.06 89 PHE A CA 1
ATOM 708 C C . PHE A 1 89 ? -4.662 -6.241 -2.584 1.00 93.06 89 PHE A C 1
ATOM 710 O O . PHE A 1 89 ? -4.984 -7.136 -1.786 1.00 93.06 89 PHE A O 1
ATOM 717 N N . ILE A 1 90 ? -3.649 -5.413 -2.341 1.00 94.94 90 ILE A N 1
ATOM 718 C CA . ILE A 1 90 ? -2.816 -5.462 -1.141 1.00 94.94 90 ILE A CA 1
ATOM 719 C C . ILE A 1 90 ? -2.789 -4.101 -0.460 1.00 94.94 90 ILE A C 1
ATOM 721 O O . ILE A 1 90 ? -2.807 -3.062 -1.112 1.00 94.94 90 ILE A O 1
ATOM 725 N N . PHE A 1 91 ? -2.686 -4.112 0.865 1.00 96.38 91 PHE A N 1
ATOM 726 C CA . PHE A 1 91 ? -2.398 -2.905 1.628 1.00 96.38 91 PHE A CA 1
ATOM 727 C C . PHE A 1 91 ? -0.894 -2.736 1.766 1.00 96.38 91 PHE A C 1
ATOM 729 O O . PHE A 1 91 ? -0.165 -3.705 2.008 1.00 96.38 91 PHE A O 1
ATOM 736 N N . LEU A 1 92 ? -0.434 -1.496 1.645 1.00 96.62 92 LEU A N 1
ATOM 737 C CA . LEU A 1 92 ? 0.963 -1.128 1.805 1.00 96.62 92 LEU A CA 1
ATOM 738 C C . LEU A 1 92 ? 1.115 -0.185 2.995 1.00 96.62 92 LEU A C 1
ATOM 740 O O . LEU A 1 92 ? 0.246 0.640 3.266 1.00 96.62 92 LEU A O 1
ATOM 744 N N . ARG A 1 93 ? 2.254 -0.278 3.678 1.00 95.44 93 ARG A N 1
ATOM 745 C CA . ARG A 1 93 ? 2.695 0.724 4.654 1.00 95.44 93 ARG A CA 1
ATOM 746 C C . ARG A 1 93 ? 4.119 1.161 4.350 1.00 95.44 93 ARG A C 1
ATOM 748 O O . ARG A 1 93 ? 4.935 0.351 3.907 1.00 95.44 93 ARG A O 1
ATOM 755 N N . SER A 1 94 ? 4.438 2.416 4.638 1.00 95.19 94 SER A N 1
ATOM 756 C CA . SER A 1 94 ? 5.813 2.904 4.532 1.00 95.19 94 SER A CA 1
ATOM 757 C C . SER A 1 94 ? 6.675 2.343 5.664 1.00 95.19 94 SER A C 1
ATOM 759 O O . SER A 1 94 ? 6.326 2.455 6.839 1.00 95.19 94 SER A O 1
ATOM 761 N N . VAL A 1 95 ? 7.799 1.718 5.309 1.00 95.31 95 VAL A N 1
ATOM 762 C CA . VAL A 1 95 ? 8.825 1.213 6.229 1.00 95.31 95 VAL A CA 1
ATOM 763 C C . VAL A 1 95 ? 10.193 1.624 5.690 1.00 95.31 95 VAL A C 1
ATOM 765 O O . VAL A 1 95 ? 10.675 1.103 4.681 1.00 95.31 95 VAL A O 1
ATOM 768 N N . GLY A 1 96 ? 10.833 2.582 6.360 1.00 96.00 96 GLY A N 1
ATOM 769 C CA . GLY A 1 96 ? 12.097 3.153 5.901 1.00 96.00 96 GLY A CA 1
ATOM 770 C C . GLY A 1 96 ? 11.956 3.769 4.507 1.00 96.00 96 GLY A C 1
ATOM 771 O O . GLY A 1 96 ? 11.232 4.741 4.321 1.00 96.00 96 GLY A O 1
ATOM 772 N N . ARG A 1 97 ? 12.656 3.200 3.520 1.00 96.44 97 ARG A N 1
ATOM 773 C CA . ARG A 1 97 ? 12.686 3.698 2.130 1.00 96.44 97 ARG A CA 1
ATOM 774 C C . ARG A 1 97 ? 11.740 2.951 1.184 1.00 96.44 97 ARG A C 1
ATOM 776 O O . ARG A 1 97 ? 11.870 3.106 -0.029 1.00 96.44 97 ARG A O 1
ATOM 783 N N . SER A 1 98 ? 10.864 2.092 1.702 1.00 97.25 98 SER A N 1
ATOM 784 C CA . SER A 1 98 ? 9.990 1.240 0.884 1.00 97.25 98 SER A CA 1
ATOM 785 C C . SER A 1 98 ? 8.544 1.253 1.374 1.00 97.25 98 SER A C 1
ATOM 787 O O . SER A 1 98 ? 8.300 1.251 2.580 1.00 97.25 98 SER A O 1
ATOM 789 N N . LEU A 1 99 ? 7.595 1.146 0.449 1.00 97.44 99 LEU A N 1
ATOM 790 C CA . LEU A 1 99 ? 6.226 0.738 0.737 1.00 97.44 99 LEU A CA 1
ATOM 791 C C . LEU A 1 99 ? 6.180 -0.788 0.725 1.00 97.44 99 LEU A C 1
ATOM 793 O O . LEU A 1 99 ? 6.479 -1.417 -0.286 1.00 97.44 99 LEU A O 1
ATOM 797 N N . THR A 1 100 ? 5.841 -1.387 1.861 1.00 97.31 100 THR A N 1
ATOM 798 C CA . THR A 1 100 ? 5.875 -2.841 2.066 1.00 97.31 100 THR A CA 1
ATOM 799 C C . THR A 1 100 ? 4.474 -3.372 2.318 1.00 97.31 100 THR A C 1
ATOM 801 O O . THR A 1 100 ? 3.686 -2.731 3.019 1.00 97.31 100 THR A O 1
ATOM 804 N N . ARG A 1 101 ? 4.181 -4.563 1.789 1.00 96.88 101 ARG A N 1
ATOM 805 C CA . ARG A 1 101 ? 2.916 -5.263 2.021 1.00 96.88 101 ARG A CA 1
ATOM 806 C C . ARG A 1 101 ? 2.626 -5.451 3.512 1.00 96.88 101 ARG A C 1
ATOM 808 O O . ARG A 1 101 ? 3.452 -5.975 4.262 1.00 96.88 101 ARG A O 1
ATOM 815 N N . VAL A 1 102 ? 1.419 -5.076 3.920 1.00 96.12 102 VAL A N 1
ATOM 816 C CA . VAL A 1 102 ? 0.853 -5.401 5.231 1.00 96.12 102 VAL A CA 1
ATOM 817 C C . VAL A 1 102 ? 0.304 -6.828 5.192 1.00 96.12 102 VAL A C 1
ATOM 819 O O . VAL A 1 102 ? -0.301 -7.247 4.203 1.00 96.12 102 VAL A O 1
ATOM 822 N N . ARG A 1 103 ? 0.544 -7.595 6.257 1.00 90.12 103 ARG A N 1
ATOM 823 C CA . ARG A 1 103 ? -0.101 -8.897 6.458 1.00 90.12 103 ARG A CA 1
ATOM 824 C C . ARG A 1 103 ? -1.401 -8.670 7.223 1.00 90.12 103 ARG A C 1
ATOM 826 O O . ARG A 1 103 ? -1.363 -8.010 8.259 1.00 90.12 103 ARG A O 1
ATOM 833 N N . LEU A 1 104 ? -2.497 -9.170 6.660 1.00 84.69 104 LEU A N 1
ATOM 834 C CA . LEU A 1 104 ? -3.830 -9.180 7.255 1.00 84.69 104 LEU A CA 1
ATOM 835 C C . LEU A 1 104 ? -4.110 -10.538 7.885 1.00 84.69 104 LEU A C 1
ATOM 837 O O . LEU A 1 104 ? -3.580 -11.531 7.330 1.00 84.69 104 LEU A O 1
#

InterPro domains:
  IPR039062 Spermatogenesis-associated protein 1 [PTHR14421] (23-103)

Organism: Lottia gigantea (NCBI:txid225164)

pLDDT: mean 80.75, std 22.68, range [27.72, 97.44]